Protein AF-A0AB38Y3R4-F1 (afdb_monomer)

pLDDT: mean 93.9, std 4.41, range [77.38, 98.0]

Mean predicted aligned error: 4.46 Å

Organism: Streptococcus dysgalactiae subsp. equisimilis (NCBI:txid119602)

Solvent-accessible surface area (backbone atoms only — not comparable to full-atom values): 7041 Å² total; per-residue (Å²): 112,68,67,62,33,51,54,31,47,75,72,75,38,80,70,80,85,69,38,39,33,40,41,55,61,82,65,50,75,45,80,46,59,56,93,89,67,82,50,81,43,79,44,83,47,53,58,21,63,52,44,14,52,57,32,22,72,46,15,53,38,100,88,43,38,35,33,23,29,34,64,60,42,47,73,74,41,48,69,62,44,35,70,79,39,64,63,47,66,75,56,47,40,86,40,64,47,94,86,73,70,52,72,33,36,25,26,80,88,71,66,61,69,58,58,50,49,42,73,76,76,108

Foldseek 3Di:
DLVVQVVCVVVVHHGDAWAWEFFDDDWDWDFDDDVPPPGGDIDTDDDRVVRRVVRRVCAPPPPFARYWYAPVVCVVCVVVVCVVPVCVVVQWDWDADPPPRDIIIHGDDDDVVVVVVSVVPD

Structure (mmCIF, N/CA/C/O backbone):
data_AF-A0AB38Y3R4-F1
#
_entry.id   AF-A0AB38Y3R4-F1
#
loop_
_atom_site.group_PDB
_atom_site.id
_atom_site.type_symbol
_atom_site.label_atom_id
_atom_site.label_alt_id
_atom_site.label_comp_id
_atom_site.label_asym_id
_atom_site.label_entity_id
_atom_site.label_seq_id
_atom_site.pdbx_PDB_ins_code
_atom_site.Cartn_x
_atom_site.Cartn_y
_atom_site.Cartn_z
_atom_site.occupancy
_atom_site.B_iso_or_equiv
_atom_site.auth_seq_id
_atom_site.auth_comp_id
_atom_site.auth_asym_id
_atom_site.auth_atom_id
_atom_site.pdbx_PDB_model_num
ATOM 1 N N . MET A 1 1 ? 4.336 -5.921 -8.498 1.00 90.19 1 MET A N 1
ATOM 2 C CA . MET A 1 1 ? 3.460 -6.077 -9.691 1.00 90.19 1 MET A CA 1
ATOM 3 C C . MET A 1 1 ? 4.142 -6.622 -10.949 1.00 90.19 1 MET A C 1
ATOM 5 O O . MET A 1 1 ? 3.430 -7.075 -11.839 1.00 90.19 1 MET A O 1
ATOM 9 N N . LYS A 1 2 ? 5.482 -6.630 -11.048 1.00 93.19 2 LYS A N 1
ATOM 10 C CA . LYS A 1 2 ? 6.202 -7.008 -12.280 1.00 93.19 2 LYS A CA 1
ATOM 11 C C . LYS A 1 2 ? 5.849 -8.404 -12.809 1.00 93.19 2 LYS A C 1
ATOM 13 O O . LYS A 1 2 ? 5.512 -8.522 -13.977 1.00 93.19 2 LYS A O 1
ATOM 18 N N . MET A 1 3 ? 5.816 -9.419 -11.942 1.00 94.31 3 MET A N 1
ATOM 19 C CA . MET A 1 3 ? 5.454 -10.793 -12.326 1.00 94.31 3 MET A CA 1
ATOM 20 C C . MET A 1 3 ? 4.049 -10.889 -12.929 1.00 94.31 3 MET A C 1
ATOM 22 O O . MET A 1 3 ? 3.840 -11.512 -13.965 1.00 94.31 3 MET A O 1
ATOM 26 N N . PHE A 1 4 ? 3.060 -10.279 -12.275 1.00 94.62 4 PHE A N 1
ATOM 27 C CA . PHE A 1 4 ? 1.681 -10.372 -12.740 1.00 94.62 4 PHE A CA 1
ATOM 28 C C . PHE A 1 4 ? 1.514 -9.703 -14.108 1.00 94.62 4 PHE A C 1
ATOM 30 O O . PHE A 1 4 ? 0.960 -10.309 -15.019 1.00 94.62 4 PHE A O 1
ATOM 37 N N . ASN A 1 5 ? 2.086 -8.508 -14.282 1.00 95.69 5 ASN A N 1
ATOM 38 C CA . ASN A 1 5 ? 2.066 -7.810 -15.567 1.00 95.69 5 ASN A CA 1
ATOM 39 C C . ASN A 1 5 ? 2.861 -8.550 -16.651 1.00 95.69 5 ASN A C 1
ATOM 41 O O . ASN A 1 5 ? 2.424 -8.572 -17.795 1.00 95.69 5 ASN A O 1
ATOM 45 N N . TYR A 1 6 ? 3.967 -9.217 -16.304 1.00 95.06 6 TYR A N 1
ATOM 46 C CA . TYR A 1 6 ? 4.666 -10.108 -17.233 1.00 95.06 6 TYR A CA 1
ATOM 47 C C . TYR A 1 6 ? 3.726 -11.196 -17.768 1.00 95.06 6 TYR A C 1
ATOM 49 O O . TYR A 1 6 ? 3.615 -11.383 -18.978 1.00 95.06 6 TYR A O 1
ATOM 57 N N . ARG A 1 7 ? 2.982 -11.866 -16.876 1.00 95.19 7 ARG A N 1
ATOM 58 C CA . ARG A 1 7 ? 2.008 -12.884 -17.287 1.00 95.19 7 ARG A CA 1
ATOM 59 C C . ARG A 1 7 ? 0.876 -12.298 -18.126 1.00 95.19 7 ARG A C 1
ATOM 61 O O . ARG A 1 7 ? 0.517 -12.915 -19.117 1.00 95.19 7 ARG A O 1
ATOM 68 N N . LEU A 1 8 ? 0.328 -11.138 -17.763 1.00 96.50 8 LEU A N 1
ATOM 69 C CA . LEU A 1 8 ? -0.714 -10.479 -18.559 1.00 96.50 8 LEU A CA 1
ATOM 70 C C . LEU A 1 8 ? -0.232 -10.200 -19.984 1.00 96.50 8 LEU A C 1
ATOM 72 O O . LEU A 1 8 ? -0.878 -10.628 -20.937 1.00 96.50 8 LEU A O 1
ATOM 76 N N . ASN A 1 9 ? 0.948 -9.594 -20.115 1.00 95.44 9 ASN A N 1
ATOM 77 C CA . ASN A 1 9 ? 1.543 -9.289 -21.412 1.00 95.44 9 ASN A CA 1
ATOM 78 C C . ASN A 1 9 ? 1.815 -10.567 -22.225 1.00 95.44 9 ASN A C 1
ATOM 80 O O . ASN A 1 9 ? 1.601 -10.572 -23.432 1.00 95.44 9 ASN A O 1
ATOM 84 N N . HIS A 1 10 ? 2.222 -11.668 -21.579 1.00 95.06 10 HIS A N 1
ATOM 85 C CA . HIS A 1 10 ? 2.401 -12.968 -22.240 1.00 95.06 10 HIS A CA 1
ATOM 86 C C . HIS A 1 10 ? 1.104 -13.499 -22.879 1.00 95.06 10 HIS A C 1
ATOM 88 O O . HIS A 1 10 ? 1.151 -14.170 -23.906 1.00 95.06 10 HIS A O 1
ATOM 94 N N . TYR A 1 11 ? -0.056 -13.178 -22.302 1.00 96.88 11 TYR A N 1
ATOM 95 C CA . TYR A 1 11 ? -1.372 -13.501 -22.863 1.00 96.88 11 TYR A CA 1
ATOM 96 C C . TYR A 1 11 ? -1.978 -12.353 -23.694 1.00 96.88 11 TYR A C 1
ATOM 98 O O . TYR A 1 11 ? -3.171 -12.385 -23.988 1.00 96.88 11 TYR A O 1
ATOM 106 N N . ASN A 1 12 ? -1.178 -11.356 -24.095 1.00 97.19 12 ASN A N 1
ATOM 107 C CA . ASN A 1 12 ? -1.611 -10.159 -24.830 1.00 97.19 12 ASN A CA 1
ATOM 108 C C . ASN A 1 12 ? -2.690 -9.324 -24.109 1.00 97.19 12 ASN A C 1
ATOM 110 O O . ASN A 1 12 ? -3.522 -8.691 -24.758 1.00 97.19 12 ASN A O 1
ATOM 114 N N . TYR A 1 13 ? -2.681 -9.313 -22.775 1.00 97.94 13 TYR A N 1
ATOM 115 C CA . TYR A 1 13 ? -3.486 -8.394 -21.971 1.00 97.94 13 TYR A CA 1
ATOM 116 C C . TYR A 1 13 ? -2.682 -7.159 -21.571 1.00 97.94 13 TYR A C 1
ATOM 118 O O . TYR A 1 13 ? -1.472 -7.239 -21.356 1.00 97.94 13 TYR A O 1
ATOM 126 N N . ASP A 1 14 ? -3.376 -6.035 -21.399 1.00 97.62 14 ASP A N 1
ATOM 127 C CA . ASP A 1 14 ? -2.769 -4.804 -20.908 1.00 97.62 14 ASP A CA 1
ATOM 128 C C . ASP A 1 14 ? -2.258 -4.957 -19.472 1.00 97.62 14 ASP A C 1
ATOM 130 O O . ASP A 1 14 ? -2.881 -5.582 -18.609 1.00 97.62 14 ASP A O 1
ATOM 134 N N . SER A 1 15 ? -1.119 -4.326 -19.198 1.00 96.06 15 SER A N 1
ATOM 135 C CA . SER A 1 15 ? -0.573 -4.234 -17.847 1.00 96.06 15 SER A CA 1
ATOM 136 C C . SER A 1 15 ? -1.456 -3.366 -16.951 1.00 96.06 15 SER A C 1
ATOM 138 O O . SER A 1 15 ? -1.930 -2.304 -17.354 1.00 96.06 15 SER A O 1
ATOM 140 N N . ILE A 1 16 ? -1.598 -3.771 -15.690 1.00 95.88 16 ILE A N 1
ATOM 141 C CA . ILE A 1 16 ? -2.390 -3.038 -14.700 1.00 95.88 16 ILE A CA 1
ATOM 142 C C . ILE A 1 16 ? -1.507 -2.370 -13.646 1.00 95.88 16 ILE A C 1
ATOM 144 O O . ILE A 1 16 ? -0.364 -2.767 -13.391 1.00 95.88 16 ILE A O 1
ATOM 148 N N . LYS A 1 17 ? -2.072 -1.353 -12.996 1.00 94.81 17 LYS A N 1
ATOM 149 C CA . LYS A 1 17 ? -1.515 -0.722 -11.796 1.00 94.81 17 LYS A CA 1
ATOM 150 C C . LYS A 1 17 ? -2.342 -1.123 -10.581 1.00 94.81 17 LYS A C 1
ATOM 152 O O . LYS A 1 17 ? -3.541 -1.352 -10.699 1.00 94.81 17 LYS A O 1
ATOM 157 N N . VAL A 1 18 ? -1.691 -1.200 -9.426 1.00 95.19 18 VAL A N 1
ATOM 158 C CA . VAL A 1 18 ? -2.325 -1.560 -8.150 1.00 95.19 18 VAL A CA 1
ATOM 159 C C . VAL A 1 18 ? -1.931 -0.536 -7.102 1.00 95.19 18 VAL A C 1
ATOM 161 O O . VAL A 1 18 ? -0.751 -0.200 -6.998 1.00 95.19 18 VAL A O 1
ATOM 164 N N . GLY A 1 19 ? -2.922 -0.053 -6.360 1.00 97.00 19 GLY A N 1
ATOM 165 C CA . GLY A 1 19 ? -2.753 0.796 -5.190 1.00 97.00 19 GLY A CA 1
ATOM 166 C C . GLY A 1 19 ? -3.086 0.018 -3.920 1.00 97.00 19 GLY A C 1
ATOM 167 O O . GLY A 1 19 ? -4.026 -0.776 -3.906 1.00 97.00 19 GLY A O 1
ATOM 168 N N . ILE A 1 20 ? -2.302 0.224 -2.867 1.00 97.94 20 ILE A N 1
ATOM 169 C CA . ILE A 1 20 ? -2.483 -0.397 -1.554 1.00 97.94 20 ILE A CA 1
ATOM 170 C C . ILE A 1 20 ? -2.713 0.721 -0.539 1.00 97.94 20 ILE A C 1
ATOM 172 O O . ILE A 1 20 ? -1.913 1.648 -0.445 1.00 97.94 20 ILE A O 1
ATOM 176 N N . GLY A 1 21 ? -3.808 0.624 0.214 1.00 97.88 21 GLY A N 1
ATOM 177 C CA . GLY A 1 21 ? -4.150 1.554 1.286 1.00 97.88 21 GLY A CA 1
ATOM 178 C C . GLY A 1 21 ? -4.082 0.870 2.644 1.00 97.88 21 GLY A C 1
ATOM 179 O O . GLY A 1 21 ? -4.658 -0.203 2.822 1.00 97.88 21 GLY A O 1
ATOM 180 N N . LEU A 1 22 ? -3.396 1.488 3.604 1.00 98.00 22 LEU A N 1
ATOM 181 C CA . LEU A 1 22 ? -3.284 0.999 4.976 1.00 98.00 22 LEU A CA 1
ATOM 182 C C . LEU A 1 22 ? -3.976 1.974 5.934 1.00 98.00 22 LEU A C 1
ATOM 184 O O . LEU A 1 22 ? -3.586 3.136 6.047 1.00 98.00 22 LEU A O 1
ATOM 188 N N . GLY A 1 23 ? -4.990 1.488 6.645 1.00 96.81 23 GLY A N 1
ATOM 189 C CA . GLY A 1 23 ? -5.720 2.235 7.667 1.00 96.81 23 GLY A CA 1
ATOM 190 C C . GLY A 1 23 ? -5.651 1.530 9.018 1.00 96.81 23 GLY A C 1
ATOM 191 O O . GLY A 1 23 ? -5.658 0.302 9.089 1.00 96.81 23 GLY A O 1
ATOM 192 N N . CYS A 1 24 ? -5.589 2.308 10.096 1.00 96.25 24 CYS A N 1
ATOM 193 C CA . CYS A 1 24 ? -5.618 1.808 11.467 1.00 96.25 24 CYS A CA 1
ATOM 194 C C . CYS A 1 24 ? -6.450 2.756 12.327 1.00 96.25 24 CYS A C 1
ATOM 196 O O . CYS A 1 24 ? -6.317 3.976 12.222 1.00 96.25 24 CYS A O 1
ATOM 198 N N . SER A 1 25 ? -7.332 2.177 13.136 1.00 96.06 25 SER A N 1
ATOM 199 C CA . SER A 1 25 ? -8.195 2.849 14.101 1.00 96.06 25 SER A CA 1
ATOM 200 C C . SER A 1 25 ? -8.795 1.804 15.046 1.00 96.06 25 SER A C 1
ATOM 202 O O . SER A 1 25 ? -8.624 0.601 14.834 1.00 96.06 25 SER A O 1
ATOM 204 N N . GLU A 1 26 ? -9.493 2.261 16.080 1.00 95.31 26 GLU A N 1
ATOM 205 C CA . GLU A 1 26 ? -10.375 1.406 16.870 1.00 95.31 26 GLU A CA 1
ATOM 206 C C . GLU A 1 26 ? -11.644 1.108 16.059 1.00 95.31 26 GLU A C 1
ATOM 208 O O . GLU A 1 26 ? -12.257 2.013 15.493 1.00 95.31 26 GLU A O 1
ATOM 213 N N . GLU A 1 27 ? -12.026 -0.166 15.984 1.00 93.62 27 GLU A N 1
ATOM 214 C CA . GLU A 1 27 ? -13.078 -0.650 15.088 1.00 93.62 27 GLU A CA 1
ATOM 215 C C . GLU A 1 27 ? -14.110 -1.484 15.841 1.00 93.62 27 GLU A C 1
ATOM 217 O O . GLU A 1 27 ? -13.782 -2.249 16.752 1.00 93.62 27 GLU A O 1
ATOM 222 N N . LEU A 1 28 ? -15.360 -1.418 15.386 1.00 95.44 28 LEU A N 1
ATOM 223 C CA . LEU A 1 28 ? -16.401 -2.336 15.815 1.00 95.44 28 LEU A CA 1
ATOM 224 C C . LEU A 1 28 ? -16.362 -3.586 14.932 1.00 95.44 28 LEU A C 1
ATOM 226 O O . LEU A 1 28 ? -16.595 -3.517 13.725 1.00 95.44 28 LEU A O 1
ATOM 230 N N . VAL A 1 29 ? -16.125 -4.745 15.545 1.00 94.38 29 VAL A N 1
ATOM 231 C CA . VAL A 1 29 ? -16.215 -6.038 14.857 1.00 94.38 29 VAL A CA 1
ATOM 232 C C . VAL A 1 29 ? -17.485 -6.750 15.290 1.00 94.38 29 VAL A C 1
ATOM 234 O O . VAL A 1 29 ? -17.634 -7.116 16.456 1.00 94.38 29 VAL A O 1
ATOM 237 N N . VAL A 1 30 ? -18.396 -6.974 14.346 1.00 93.00 30 VAL A N 1
ATOM 238 C CA . VAL A 1 30 ? -19.641 -7.712 14.586 1.00 93.00 30 VAL A CA 1
ATOM 239 C C . VAL A 1 30 ? -19.654 -9.021 13.824 1.00 93.00 30 VAL A C 1
ATOM 241 O O . VAL A 1 30 ? -19.083 -9.155 12.744 1.00 93.00 30 VAL A O 1
ATOM 244 N N . LYS A 1 31 ? -20.350 -10.002 14.386 1.00 91.19 31 LYS A N 1
ATOM 245 C CA . LYS A 1 31 ? -20.685 -11.231 13.685 1.00 91.19 31 LYS A CA 1
ATOM 246 C C . LYS A 1 31 ? -22.012 -11.032 12.958 1.00 91.19 31 LYS A C 1
ATOM 248 O O . LYS A 1 31 ? -23.037 -10.857 13.613 1.00 91.19 31 LYS A O 1
ATOM 253 N N . ALA A 1 32 ? -22.000 -11.076 11.633 1.00 90.12 32 ALA A N 1
ATOM 254 C CA . ALA A 1 32 ? -23.203 -11.022 10.817 1.00 90.12 32 ALA A CA 1
ATOM 255 C C . ALA A 1 32 ? -23.668 -12.435 10.445 1.00 90.12 32 ALA A C 1
ATOM 257 O O . ALA A 1 32 ? -22.870 -13.304 10.090 1.00 90.12 32 ALA A O 1
ATOM 258 N N . GLY A 1 33 ? -24.978 -12.657 10.532 1.00 87.31 33 GLY A N 1
ATOM 259 C CA . GLY A 1 33 ? -25.606 -13.920 10.157 1.00 87.31 33 GLY A CA 1
ATOM 260 C C . GLY A 1 33 ? -26.867 -14.200 10.963 1.00 87.31 33 GLY A C 1
ATOM 261 O O . GLY A 1 33 ? -26.872 -14.089 12.188 1.00 87.31 33 GLY A O 1
ATOM 262 N N . GLN A 1 34 ? -27.942 -14.572 10.271 1.00 83.69 34 GLN A N 1
ATOM 263 C CA . GLN A 1 34 ? -29.166 -15.052 10.904 1.00 83.69 34 GLN A CA 1
ATOM 264 C C . GLN A 1 34 ? -29.044 -16.558 11.163 1.00 83.69 34 GLN A C 1
ATOM 266 O O . GLN A 1 34 ? -28.505 -17.303 10.344 1.00 83.69 34 GLN A O 1
ATOM 271 N N . VAL A 1 35 ? -29.575 -17.036 12.290 1.00 82.56 35 VAL A N 1
ATOM 272 C CA . VAL A 1 35 ? -29.638 -18.478 12.568 1.00 82.56 35 VAL A CA 1
ATOM 273 C C . VAL A 1 35 ? -30.363 -19.189 11.420 1.00 82.56 35 VAL A C 1
ATOM 275 O O . VAL A 1 35 ? -31.481 -18.824 11.068 1.00 82.56 35 VAL A O 1
ATOM 278 N N . GLY A 1 36 ? -29.706 -20.192 10.832 1.00 84.06 36 GLY A N 1
ATOM 279 C CA . GLY A 1 36 ? -30.227 -20.964 9.700 1.00 84.06 36 GLY A CA 1
ATOM 280 C C . GLY A 1 36 ? -29.837 -20.450 8.309 1.00 84.06 36 GLY A C 1
ATOM 281 O O . GLY A 1 36 ? -30.065 -21.170 7.345 1.00 84.06 36 GLY A O 1
ATOM 282 N N . SER A 1 37 ? -29.203 -19.274 8.173 1.00 86.38 37 SER A N 1
ATOM 283 C CA . SER A 1 37 ? -28.765 -18.769 6.857 1.00 86.38 37 SER A CA 1
ATOM 284 C C . SER A 1 37 ? -27.427 -19.343 6.374 1.00 86.38 37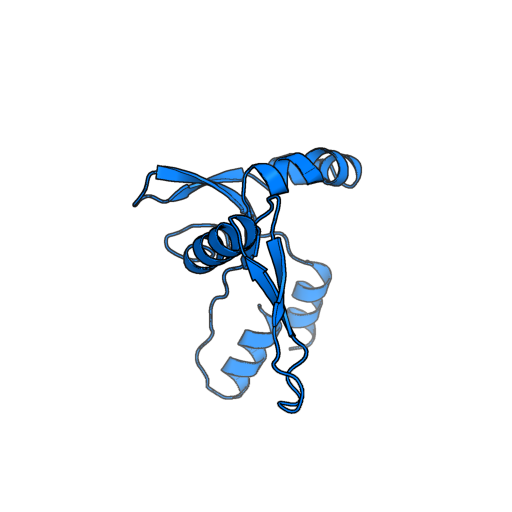 SER A C 1
ATOM 286 O O . SER A 1 37 ? -27.054 -19.135 5.224 1.00 86.38 37 SER A O 1
ATOM 288 N N . GLY A 1 38 ? -26.672 -20.014 7.250 1.00 87.00 38 GLY A N 1
ATOM 289 C CA . GLY A 1 38 ? -25.302 -20.468 6.971 1.00 87.00 38 GLY A CA 1
ATOM 290 C C . GLY A 1 38 ? -24.253 -19.346 6.944 1.00 87.00 38 GLY A C 1
ATOM 291 O O . GLY A 1 38 ? -23.064 -19.637 6.856 1.00 87.00 38 GLY A O 1
ATOM 292 N N . ILE A 1 39 ? -24.671 -18.081 7.068 1.00 83.56 39 ILE A N 1
ATOM 293 C CA . ILE A 1 39 ? -23.781 -16.914 7.083 1.00 83.56 39 ILE A CA 1
ATOM 294 C C . ILE A 1 39 ? -23.161 -16.775 8.479 1.00 83.56 39 ILE A C 1
ATOM 296 O O . ILE A 1 39 ? -23.866 -16.812 9.491 1.00 83.56 39 ILE A O 1
ATOM 300 N N . ASN A 1 40 ? -21.836 -16.638 8.529 1.00 89.31 40 ASN A N 1
ATOM 301 C CA . ASN A 1 40 ? -21.038 -16.628 9.756 1.00 89.31 40 ASN A CA 1
ATOM 302 C C . ASN A 1 40 ? -19.858 -15.646 9.630 1.00 89.31 40 ASN A C 1
ATOM 304 O O . ASN A 1 40 ? -18.719 -15.981 9.961 1.00 89.31 40 ASN A O 1
ATOM 308 N N . ASP A 1 41 ? -20.135 -14.447 9.124 1.00 91.81 41 ASP A N 1
ATOM 309 C CA . ASP A 1 41 ? -19.099 -13.503 8.710 1.00 91.81 41 ASP A CA 1
ATOM 310 C C . ASP A 1 41 ? -18.741 -12.531 9.832 1.00 91.81 41 ASP A C 1
ATOM 312 O O . ASP A 1 41 ? -19.596 -12.080 10.596 1.00 91.81 41 ASP A O 1
ATOM 316 N N . LYS A 1 42 ? -17.456 -12.189 9.929 1.00 92.50 42 LYS A N 1
ATOM 317 C CA . LYS A 1 42 ? -16.995 -11.066 10.749 1.00 92.50 42 LYS A CA 1
ATOM 318 C C . LYS A 1 42 ? -17.014 -9.822 9.876 1.00 92.50 42 LYS A C 1
ATOM 320 O O . LYS A 1 42 ? -16.449 -9.833 8.788 1.00 92.50 42 LYS A O 1
ATOM 325 N N . ILE A 1 43 ? -17.663 -8.772 10.353 1.00 92.94 43 ILE A N 1
ATOM 326 C CA . ILE A 1 43 ? -17.761 -7.488 9.670 1.00 92.94 43 ILE A CA 1
ATOM 327 C C . ILE A 1 43 ? -17.036 -6.456 10.521 1.00 92.94 43 ILE A C 1
ATOM 329 O O . ILE A 1 43 ? -17.308 -6.341 11.716 1.00 92.94 43 ILE A O 1
ATOM 333 N N . TRP A 1 44 ? -16.124 -5.721 9.893 1.00 94.38 44 TRP A N 1
ATOM 334 C CA . TRP A 1 44 ? -15.395 -4.608 10.492 1.00 94.38 44 TRP A CA 1
ATOM 335 C C . TRP A 1 44 ? -16.065 -3.301 10.085 1.00 94.38 44 TRP A C 1
ATOM 337 O O . TRP A 1 44 ? -16.320 -3.079 8.900 1.00 94.38 44 TRP A O 1
ATOM 347 N N . ILE A 1 45 ? -16.382 -2.463 11.067 1.00 94.75 45 ILE A N 1
ATOM 348 C CA . ILE A 1 45 ? -17.066 -1.188 10.876 1.00 94.75 45 ILE A CA 1
ATOM 349 C C . ILE A 1 45 ? -16.300 -0.109 11.633 1.00 94.75 45 ILE A C 1
ATOM 351 O O . ILE A 1 45 ? -16.167 -0.182 12.858 1.00 94.75 45 ILE A O 1
ATOM 355 N N . GLY A 1 46 ? -15.892 0.930 10.909 1.00 95.56 46 GLY A N 1
ATOM 356 C CA . GLY A 1 46 ? -15.187 2.059 11.496 1.00 95.56 46 GLY A CA 1
ATOM 357 C C . GLY A 1 46 ? -14.256 2.766 10.518 1.00 95.56 46 GLY A C 1
ATOM 358 O O . GLY A 1 46 ? -14.371 2.654 9.294 1.00 95.56 46 GLY A O 1
ATOM 359 N N . LYS A 1 47 ? -13.377 3.590 11.079 1.00 96.25 47 LYS A N 1
ATOM 360 C CA . LYS A 1 47 ? -12.531 4.520 10.336 1.00 96.25 47 LYS A CA 1
ATOM 361 C C . LYS A 1 47 ? -11.375 3.825 9.615 1.00 96.25 47 LYS A C 1
ATOM 363 O O . LYS A 1 47 ? -11.029 4.245 8.520 1.00 96.25 47 LYS A O 1
ATOM 368 N N . ALA A 1 48 ? -10.798 2.765 10.171 1.00 95.88 48 ALA A N 1
ATOM 369 C CA . ALA A 1 48 ? -9.695 2.020 9.575 1.00 95.88 48 ALA A CA 1
ATOM 370 C C . ALA A 1 48 ? -10.066 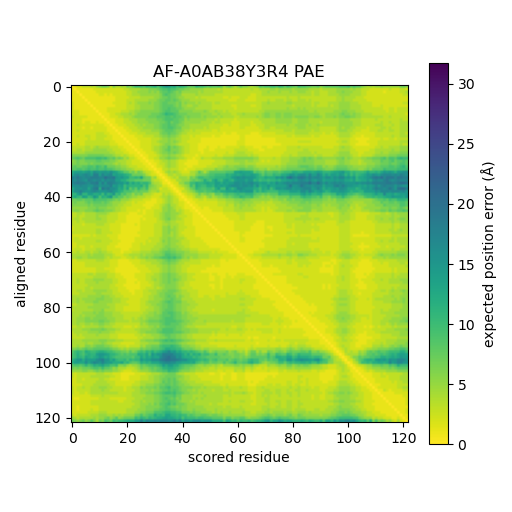1.458 8.198 1.00 95.88 48 ALA A C 1
ATOM 372 O O . ALA A 1 48 ? -9.282 1.592 7.260 1.00 95.88 48 ALA A O 1
ATOM 373 N N . VAL A 1 49 ? -11.267 0.878 8.058 1.00 95.94 49 VAL A N 1
ATOM 374 C CA . VAL A 1 49 ? -11.741 0.343 6.769 1.00 95.94 49 VAL A CA 1
ATOM 375 C C . VAL A 1 49 ? -12.031 1.454 5.758 1.00 95.94 49 VAL A C 1
ATOM 377 O O . VAL A 1 49 ? -11.712 1.304 4.579 1.00 95.94 49 VAL A O 1
ATOM 380 N N . VAL A 1 50 ? -12.567 2.590 6.217 1.00 95.50 50 VAL A N 1
ATOM 381 C CA . VAL A 1 50 ? -12.812 3.768 5.369 1.00 95.50 50 VAL A CA 1
ATOM 382 C C . VAL A 1 50 ? -11.494 4.369 4.883 1.00 95.50 50 VAL A C 1
ATOM 384 O O . VAL A 1 50 ? -11.328 4.572 3.682 1.00 95.50 50 VAL A O 1
ATOM 387 N N . ASP A 1 51 ? -10.542 4.597 5.787 1.00 95.69 51 ASP A N 1
ATOM 388 C CA . ASP A 1 51 ? -9.231 5.163 5.470 1.00 95.69 51 ASP A CA 1
ATOM 389 C C . ASP A 1 51 ? -8.454 4.231 4.530 1.00 95.69 51 ASP A C 1
ATOM 391 O O . ASP A 1 51 ? -7.946 4.682 3.506 1.00 95.69 51 ASP A O 1
ATOM 395 N N . ALA A 1 52 ? -8.415 2.922 4.809 1.00 97.19 52 ALA A N 1
ATOM 396 C CA . ALA A 1 52 ? -7.759 1.947 3.937 1.00 97.19 52 ALA A CA 1
ATOM 397 C C . ALA A 1 52 ? -8.367 1.949 2.524 1.00 97.19 52 ALA A C 1
ATOM 399 O O . ALA A 1 52 ? -7.633 1.991 1.536 1.00 97.19 52 ALA A O 1
ATOM 400 N N . SER A 1 53 ? -9.701 1.969 2.420 1.00 96.94 53 SER A N 1
ATOM 401 C CA . SER A 1 53 ? -10.394 2.039 1.131 1.00 96.94 53 SER A CA 1
ATOM 402 C C . SER A 1 53 ? -10.059 3.331 0.386 1.00 96.94 53 SER A C 1
ATOM 404 O O . SER A 1 53 ? -9.689 3.281 -0.787 1.00 96.94 53 SER A O 1
ATOM 406 N N . HIS A 1 54 ? -10.147 4.481 1.056 1.00 95.19 54 HIS A N 1
ATOM 407 C CA . HIS A 1 54 ? -9.899 5.784 0.443 1.00 95.19 54 HIS A CA 1
ATOM 408 C C . HIS A 1 54 ? -8.445 5.929 -0.029 1.00 95.19 54 HIS A C 1
ATOM 410 O O . HIS A 1 54 ? -8.193 6.363 -1.152 1.00 95.19 54 HIS A O 1
ATOM 416 N N . LEU A 1 55 ? -7.484 5.496 0.790 1.00 96.88 55 LEU A N 1
ATOM 417 C CA . LEU A 1 55 ? -6.067 5.500 0.435 1.00 96.88 55 LEU A CA 1
ATOM 418 C C . LEU A 1 55 ? -5.771 4.541 -0.724 1.00 96.88 55 LEU A C 1
ATOM 420 O O . LEU A 1 55 ? -5.013 4.898 -1.622 1.00 96.88 55 LEU A O 1
ATOM 424 N N . SER A 1 56 ? -6.400 3.361 -0.761 1.00 96.94 56 SER A N 1
ATOM 425 C CA . SER A 1 56 ? -6.201 2.400 -1.856 1.00 96.94 56 SER A CA 1
ATOM 426 C C . SER A 1 56 ? -6.716 2.910 -3.205 1.00 96.94 56 SER A C 1
ATOM 428 O O . SER A 1 56 ? -6.112 2.616 -4.236 1.00 96.94 56 SER A O 1
ATOM 430 N N . ASP A 1 57 ? -7.778 3.724 -3.208 1.00 95.25 57 ASP A N 1
ATOM 431 C CA . ASP A 1 57 ? -8.290 4.350 -4.431 1.00 95.25 57 ASP A CA 1
ATOM 432 C C . ASP A 1 57 ? -7.343 5.438 -4.965 1.00 95.25 57 ASP A C 1
ATOM 434 O O . ASP A 1 57 ? -7.222 5.629 -6.177 1.00 95.25 57 ASP A O 1
ATOM 438 N N . LYS A 1 58 ? -6.621 6.121 -4.070 1.00 95.19 58 LYS A N 1
ATOM 439 C CA . LYS A 1 58 ? -5.638 7.158 -4.419 1.00 95.19 58 LYS A CA 1
ATOM 440 C C . LYS A 1 58 ? -4.278 6.594 -4.820 1.00 95.19 58 LYS A C 1
ATOM 442 O O . LYS A 1 58 ? -3.609 7.161 -5.685 1.00 95.19 58 LYS A O 1
ATOM 447 N N . ALA A 1 59 ? -3.859 5.511 -4.179 1.00 96.56 59 ALA A N 1
ATOM 448 C CA . ALA A 1 59 ? -2.535 4.934 -4.336 1.00 96.56 59 ALA A CA 1
ATOM 449 C C . ALA A 1 59 ? -2.236 4.554 -5.798 1.00 96.56 59 ALA A C 1
ATOM 451 O O . ALA A 1 59 ? -3.101 4.077 -6.535 1.00 96.56 59 ALA A O 1
ATOM 452 N N . ASN A 1 60 ? -0.987 4.760 -6.225 1.00 95.88 60 ASN A N 1
ATOM 453 C CA . ASN A 1 60 ? -0.513 4.515 -7.596 1.00 95.88 60 ASN A CA 1
ATOM 454 C C . ASN A 1 60 ? -1.231 5.345 -8.689 1.00 95.88 60 ASN A C 1
ATOM 456 O O . ASN A 1 60 ? -1.208 4.993 -9.877 1.00 95.88 60 ASN A O 1
ATOM 460 N N . ARG A 1 61 ? -1.890 6.450 -8.312 1.00 93.38 61 ARG A N 1
ATOM 461 C CA . ARG A 1 61 ? -2.546 7.396 -9.229 1.00 93.38 61 ARG A CA 1
ATOM 462 C C . ARG A 1 61 ? -2.009 8.805 -9.019 1.00 93.38 61 ARG A C 1
ATOM 464 O O . ARG A 1 61 ? -1.535 9.153 -7.948 1.00 93.38 61 ARG A O 1
ATOM 471 N N . ASN A 1 62 ? -2.090 9.639 -10.054 1.00 91.56 62 ASN A N 1
ATOM 472 C CA . ASN A 1 62 ? -1.781 11.076 -9.981 1.00 91.56 62 ASN A CA 1
ATOM 473 C C . ASN A 1 62 ? -0.384 11.435 -9.422 1.00 91.56 62 ASN A C 1
ATOM 475 O O . ASN A 1 62 ? -0.181 12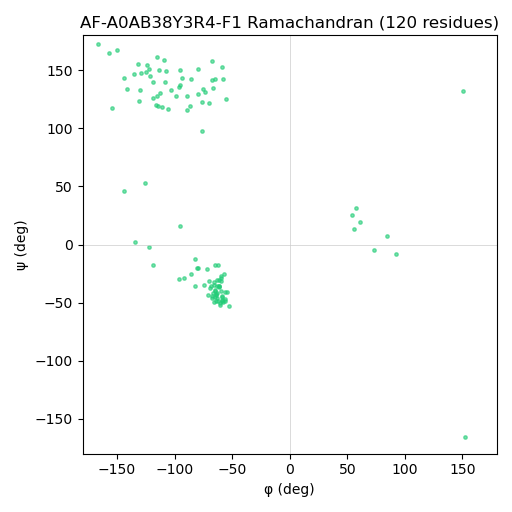.547 -8.936 1.00 91.56 62 ASN A O 1
ATOM 479 N N . GLY A 1 63 ? 0.579 10.515 -9.539 1.00 91.44 63 GLY A N 1
ATOM 480 C CA . GLY A 1 63 ? 1.944 10.678 -9.028 1.00 91.44 63 GLY A CA 1
ATOM 481 C C . GLY A 1 63 ? 2.125 10.310 -7.554 1.00 91.44 63 GLY A C 1
ATOM 482 O O . GLY A 1 63 ? 3.201 10.561 -7.028 1.00 91.44 63 GLY A O 1
ATOM 483 N N . LEU A 1 64 ? 1.104 9.738 -6.911 1.00 95.31 64 LEU A N 1
ATOM 484 C CA . LEU A 1 64 ? 1.192 9.204 -5.555 1.00 95.31 64 LEU A CA 1
ATOM 485 C C . LEU A 1 64 ? 1.846 7.824 -5.544 1.00 95.31 64 LEU A C 1
ATOM 487 O O . LEU A 1 64 ? 1.706 7.048 -6.501 1.00 95.31 64 LEU A O 1
ATOM 491 N N . SER A 1 65 ? 2.500 7.511 -4.431 1.00 97.00 65 SER A N 1
ATOM 492 C CA . SER A 1 65 ? 3.115 6.207 -4.208 1.00 97.00 65 SER A CA 1
ATOM 493 C C . SER A 1 65 ? 2.107 5.049 -4.285 1.00 97.00 65 SER A C 1
ATOM 495 O O . SER A 1 65 ? 0.906 5.224 -4.043 1.00 97.00 65 SER A O 1
ATOM 497 N N . PRO A 1 66 ? 2.564 3.835 -4.645 1.00 97.06 66 PRO A N 1
ATOM 498 C CA . PRO A 1 66 ? 1.704 2.662 -4.766 1.00 97.06 66 PRO A CA 1
ATOM 499 C C . PRO A 1 66 ? 1.223 2.102 -3.428 1.00 97.06 66 PRO A C 1
ATOM 501 O O . PRO A 1 66 ? 0.211 1.403 -3.412 1.00 97.06 66 PRO A O 1
ATOM 504 N N . ILE A 1 67 ? 1.907 2.405 -2.326 1.00 97.94 67 ILE A N 1
ATOM 505 C CA . ILE A 1 67 ? 1.461 2.095 -0.970 1.00 97.94 67 ILE A CA 1
ATOM 506 C C . ILE A 1 67 ? 1.249 3.420 -0.251 1.00 97.94 67 ILE A C 1
ATOM 508 O O . ILE A 1 67 ? 2.193 4.194 -0.116 1.00 97.94 67 ILE A O 1
ATOM 512 N N . LEU A 1 68 ? 0.025 3.668 0.210 1.00 97.88 68 LEU A N 1
ATOM 513 C CA . LEU A 1 68 ? -0.327 4.821 1.032 1.00 97.88 68 LEU A CA 1
ATOM 514 C C . LEU A 1 68 ? -0.849 4.348 2.389 1.00 97.88 68 LEU A C 1
ATOM 516 O O . LEU A 1 68 ? -1.615 3.388 2.469 1.00 97.88 68 LEU A O 1
ATOM 520 N N . MET A 1 69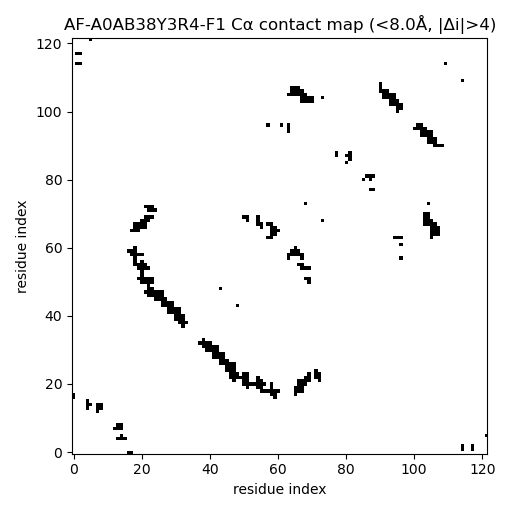 ? -0.465 5.030 3.461 1.00 97.62 69 MET A N 1
ATOM 521 C CA . MET A 1 69 ? -0.844 4.673 4.823 1.00 97.62 69 MET A CA 1
ATOM 522 C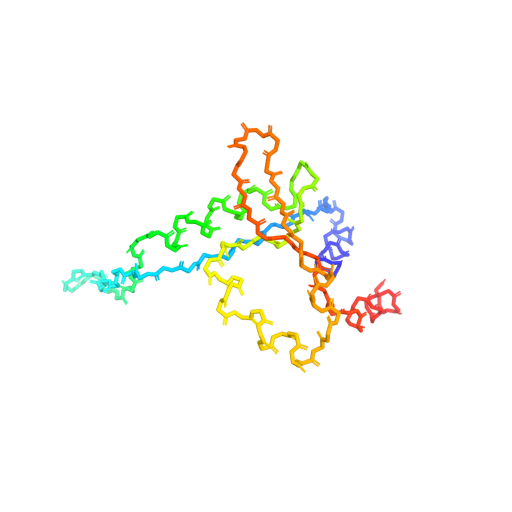 C . MET A 1 69 ? -1.276 5.882 5.646 1.00 97.62 69 MET A C 1
ATOM 524 O O . MET A 1 69 ? -0.774 6.997 5.471 1.00 97.62 69 MET A O 1
ATOM 528 N N . SER A 1 70 ? -2.223 5.654 6.556 1.00 96.56 70 SER A N 1
ATOM 529 C CA . SER A 1 70 ? -2.669 6.681 7.491 1.00 96.56 70 SER A CA 1
ATOM 530 C C . SER A 1 70 ? -1.559 7.044 8.482 1.00 96.56 70 SER A C 1
ATOM 532 O O . SER A 1 70 ? -0.656 6.251 8.756 1.00 96.56 70 SER A O 1
ATOM 534 N N . ASN A 1 71 ? -1.652 8.241 9.067 1.00 95.38 71 ASN A N 1
ATOM 535 C CA . ASN A 1 71 ? -0.692 8.711 10.068 1.00 95.38 71 ASN A CA 1
ATOM 536 C C . ASN A 1 71 ? -0.542 7.730 11.246 1.00 95.38 71 ASN A C 1
ATOM 538 O O . ASN A 1 71 ? 0.570 7.464 11.683 1.00 95.38 71 ASN A O 1
ATOM 542 N N . LEU A 1 72 ? -1.655 7.148 11.716 1.00 96.12 72 LEU A N 1
ATOM 543 C CA . LEU A 1 72 ? -1.631 6.207 12.838 1.00 96.12 72 LEU A CA 1
ATOM 544 C C . LEU A 1 72 ? -0.937 4.886 12.479 1.00 96.12 72 LEU A C 1
ATOM 546 O O . LEU A 1 72 ? -0.261 4.308 13.323 1.00 96.12 72 LEU A O 1
ATOM 550 N N . VAL A 1 73 ? -1.084 4.401 11.238 1.00 97.19 73 VAL A N 1
ATOM 551 C CA . VAL A 1 73 ? -0.327 3.223 10.785 1.00 97.19 73 VAL A CA 1
ATOM 552 C C . VAL A 1 73 ? 1.163 3.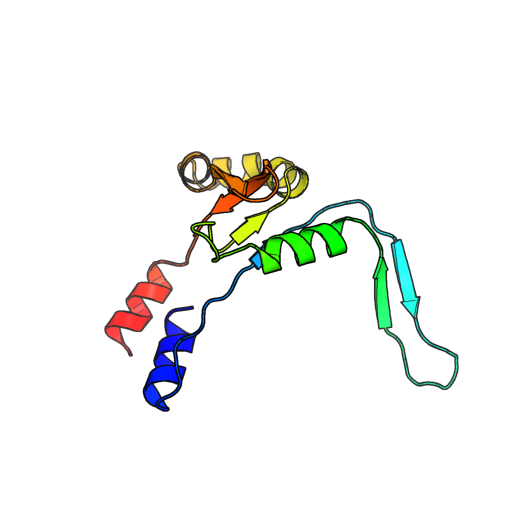516 10.868 1.00 97.19 73 VAL A C 1
ATOM 554 O O . VAL A 1 73 ? 1.887 2.752 11.498 1.00 97.19 73 VAL A O 1
ATOM 557 N N . PHE A 1 74 ? 1.602 4.627 10.271 1.00 96.62 74 PHE A N 1
ATOM 558 C CA . PHE A 1 74 ? 3.013 4.991 10.229 1.00 96.62 74 PHE A CA 1
ATOM 559 C C . PHE A 1 74 ? 3.596 5.178 11.635 1.00 96.62 74 PHE A C 1
ATOM 561 O O . PHE A 1 74 ? 4.572 4.514 11.971 1.00 96.62 74 PHE A O 1
ATOM 568 N N . SER A 1 75 ? 2.943 5.965 12.498 1.00 95.88 75 SER A N 1
ATOM 569 C CA . SER A 1 75 ? 3.424 6.210 13.865 1.00 95.88 75 SER A CA 1
ATOM 570 C C . SER A 1 75 ? 3.545 4.938 14.709 1.00 95.88 75 SER A C 1
ATOM 572 O O . SER A 1 75 ? 4.342 4.891 15.638 1.00 95.88 75 SER A O 1
ATOM 574 N N . ASN A 1 76 ? 2.751 3.905 14.408 1.00 96.69 76 ASN A N 1
ATOM 575 C CA . ASN A 1 76 ? 2.795 2.634 15.131 1.00 96.69 76 ASN A CA 1
ATOM 576 C C . ASN A 1 76 ? 3.935 1.711 14.673 1.00 96.69 76 ASN A C 1
ATOM 578 O O . ASN A 1 76 ? 4.276 0.782 15.405 1.00 96.69 76 ASN A O 1
ATOM 582 N N . ILE A 1 77 ? 4.488 1.912 13.471 1.00 96.44 77 ILE A N 1
ATOM 583 C CA . ILE A 1 77 ? 5.489 1.009 12.877 1.00 96.44 77 ILE A CA 1
ATOM 584 C C . ILE A 1 77 ? 6.843 1.676 12.612 1.00 96.44 77 ILE A C 1
ATOM 586 O O . ILE A 1 77 ? 7.824 0.960 12.440 1.00 96.44 77 ILE A O 1
ATOM 590 N N . GLU A 1 78 ? 6.914 3.010 12.586 1.00 95.75 78 GLU A N 1
ATOM 591 C CA . GLU A 1 78 ? 8.108 3.781 12.213 1.00 95.75 78 GLU A CA 1
ATOM 592 C C . GLU A 1 78 ? 9.349 3.357 13.009 1.00 95.75 78 GLU A C 1
ATOM 594 O O . GLU A 1 78 ? 10.353 2.970 12.411 1.00 95.75 78 GLU A O 1
ATOM 599 N N . ASP A 1 79 ? 9.263 3.337 14.341 1.00 96.50 79 ASP A N 1
ATOM 600 C CA . ASP A 1 79 ? 10.394 2.975 15.203 1.00 96.50 79 ASP A CA 1
ATOM 601 C C . ASP A 1 79 ? 10.909 1.557 14.926 1.00 96.50 79 ASP A C 1
ATOM 603 O O . ASP A 1 79 ? 12.119 1.326 14.892 1.00 96.50 79 ASP A O 1
ATOM 607 N N .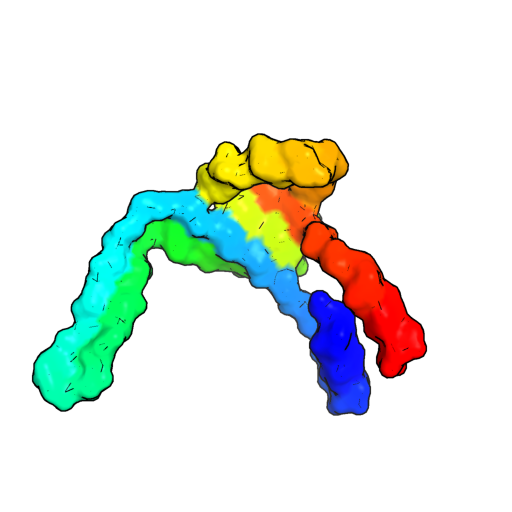 LEU A 1 80 ? 9.998 0.605 14.697 1.00 97.25 80 LEU A N 1
ATOM 608 C CA . LEU A 1 80 ? 10.347 -0.787 14.407 1.00 97.25 80 LEU A CA 1
ATOM 609 C C . LEU A 1 80 ? 11.048 -0.906 13.052 1.00 97.25 80 LEU A C 1
ATOM 611 O O . LEU A 1 80 ? 12.072 -1.581 12.944 1.00 97.25 80 LEU A O 1
ATOM 615 N N . LEU A 1 81 ? 10.529 -0.213 12.036 1.00 95.81 81 LEU A N 1
ATOM 616 C CA . LEU A 1 81 ? 11.122 -0.194 10.703 1.00 95.81 81 LEU A CA 1
ATOM 617 C C . LEU A 1 81 ? 12.514 0.444 10.734 1.00 95.81 81 LEU A C 1
ATOM 619 O O . LEU A 1 81 ? 13.472 -0.148 10.247 1.00 95.81 81 LEU A O 1
ATOM 623 N N . ILE A 1 82 ? 12.667 1.614 11.358 1.00 96.00 82 ILE A N 1
ATOM 624 C CA . ILE A 1 82 ? 13.956 2.319 11.432 1.00 96.00 82 ILE A CA 1
ATOM 625 C C . ILE A 1 82 ? 15.006 1.501 12.202 1.00 96.00 82 ILE A C 1
ATOM 627 O O . ILE A 1 82 ? 16.186 1.524 11.838 1.00 96.00 82 ILE A O 1
ATOM 631 N N . GLN A 1 83 ? 14.601 0.763 13.243 1.00 97.50 83 GLN A N 1
ATOM 632 C CA . GLN A 1 83 ? 15.487 -0.156 13.964 1.00 97.50 83 GLN A CA 1
ATOM 633 C C . GLN A 1 83 ? 15.963 -1.320 13.090 1.00 97.50 83 GLN A C 1
ATOM 635 O O . GLN A 1 83 ? 17.133 -1.696 13.170 1.00 97.50 83 GLN A O 1
ATOM 640 N N . GLU A 1 84 ? 15.083 -1.877 12.256 1.00 96.00 84 GLU A N 1
ATOM 641 C CA . GLU A 1 84 ? 15.430 -2.937 11.307 1.00 96.00 84 GLU A CA 1
ATOM 642 C C . GLU A 1 84 ? 16.366 -2.417 10.208 1.00 96.00 84 GLU A C 1
ATOM 644 O O . GLU A 1 84 ? 17.382 -3.039 9.890 1.00 96.00 84 GLU A O 1
ATOM 649 N N . ASN A 1 85 ? 16.043 -1.256 9.637 1.00 95.31 85 ASN A N 1
ATOM 650 C CA . ASN A 1 85 ? 16.847 -0.599 8.621 1.00 95.31 85 ASN A CA 1
ATOM 651 C C . ASN A 1 85 ? 16.608 0.9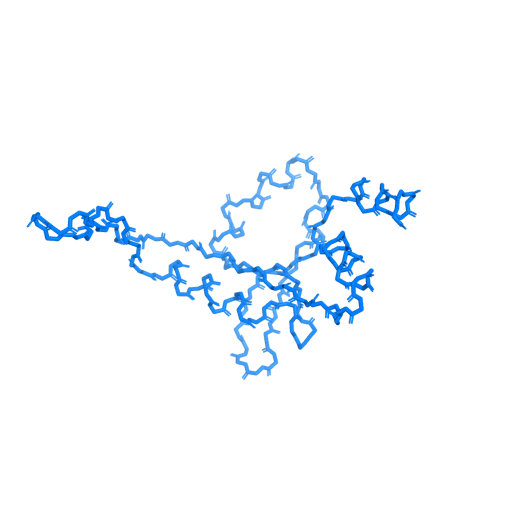18 8.621 1.00 95.31 85 ASN A C 1
ATOM 653 O O . ASN A 1 85 ? 15.539 1.409 8.266 1.00 95.31 85 ASN A O 1
ATOM 657 N N . LYS A 1 86 ? 17.656 1.691 8.913 1.00 96.00 86 LYS A N 1
ATOM 658 C CA . LYS A 1 86 ? 17.574 3.159 8.970 1.00 96.00 86 LYS A CA 1
ATOM 659 C C . LYS A 1 86 ? 17.073 3.804 7.675 1.00 96.00 86 LYS A C 1
ATOM 661 O O . LYS A 1 86 ? 16.500 4.885 7.737 1.00 96.00 86 LYS A O 1
ATOM 666 N N . SER A 1 87 ? 17.248 3.151 6.524 1.00 95.88 87 SER A N 1
ATOM 667 C CA . SER A 1 87 ? 16.771 3.662 5.236 1.00 95.88 87 SER A CA 1
ATOM 668 C C . SER A 1 87 ? 15.247 3.770 5.133 1.00 95.88 87 SER A C 1
ATOM 670 O O . SER A 1 87 ? 14.769 4.516 4.284 1.00 95.88 87 SER A O 1
ATOM 672 N N . TYR A 1 88 ? 14.467 3.101 5.995 1.00 95.31 88 TYR A N 1
ATOM 673 C CA . TYR A 1 88 ? 13.009 3.270 6.008 1.00 95.31 88 TYR A CA 1
ATOM 674 C C . TYR A 1 88 ? 12.575 4.716 6.293 1.00 95.31 88 TYR A C 1
ATOM 676 O O . TYR A 1 88 ? 11.542 5.133 5.774 1.00 95.31 88 TYR A O 1
ATOM 684 N N . ALA A 1 89 ? 13.378 5.489 7.035 1.00 93.62 89 ALA A N 1
ATOM 685 C CA . ALA A 1 89 ? 13.122 6.912 7.273 1.00 93.62 89 ALA A CA 1
ATOM 686 C C . ALA A 1 89 ? 13.157 7.746 5.978 1.00 93.62 89 ALA A C 1
ATOM 688 O O . ALA A 1 89 ? 12.446 8.739 5.867 1.00 93.62 89 ALA A O 1
ATOM 689 N N . ASP A 1 90 ? 13.961 7.328 4.995 1.00 94.44 90 ASP A N 1
ATOM 690 C CA . ASP A 1 90 ? 14.075 8.004 3.699 1.00 94.44 90 ASP A CA 1
ATOM 691 C C . ASP A 1 90 ? 13.095 7.434 2.661 1.00 94.44 90 ASP A C 1
ATOM 693 O O . ASP A 1 90 ? 12.684 8.126 1.731 1.00 94.44 90 ASP A O 1
ATOM 697 N N . TRP A 1 91 ? 12.739 6.151 2.781 1.00 95.94 91 TRP A N 1
ATOM 698 C CA . TRP A 1 91 ? 11.870 5.456 1.823 1.00 95.94 91 TRP A CA 1
ATOM 699 C C . TRP A 1 91 ? 10.383 5.737 2.015 1.00 95.94 91 TRP A C 1
ATOM 701 O O . TRP A 1 91 ? 9.600 5.488 1.097 1.00 95.94 91 TRP A O 1
ATOM 711 N N . ILE A 1 92 ? 9.990 6.206 3.198 1.00 96.81 92 ILE A N 1
ATOM 712 C CA . ILE A 1 92 ? 8.608 6.546 3.519 1.00 96.81 92 ILE A CA 1
ATOM 713 C C . ILE A 1 92 ? 8.521 8.059 3.666 1.00 96.81 92 ILE A C 1
ATOM 715 O O . ILE A 1 92 ? 9.162 8.647 4.532 1.00 96.81 92 ILE A O 1
ATOM 719 N N . ALA A 1 93 ? 7.717 8.696 2.820 1.00 95.56 93 ALA A N 1
ATOM 720 C CA . ALA A 1 93 ? 7.617 10.146 2.768 1.00 95.56 93 ALA A CA 1
ATOM 721 C C . ALA A 1 93 ? 6.186 10.616 3.012 1.00 95.56 93 ALA A C 1
ATOM 723 O O . ALA A 1 93 ? 5.215 9.940 2.675 1.00 95.56 93 ALA A O 1
ATOM 724 N N . LEU A 1 94 ? 6.059 11.817 3.573 1.00 95.69 94 LEU A N 1
ATOM 725 C CA . LEU A 1 94 ? 4.774 12.492 3.650 1.00 95.69 94 LEU A CA 1
ATOM 726 C C . LEU A 1 94 ? 4.352 12.937 2.246 1.00 95.69 94 LEU A C 1
ATOM 728 O O . LEU A 1 94 ? 5.034 13.727 1.594 1.00 95.69 94 LEU A O 1
ATOM 732 N N . GLU A 1 95 ? 3.196 12.465 1.811 1.00 94.69 95 GLU A N 1
ATOM 733 C CA . GLU A 1 95 ? 2.572 12.799 0.542 1.00 94.69 95 GLU A CA 1
ATOM 734 C C . GLU A 1 95 ? 1.261 13.548 0.763 1.00 94.69 95 GLU A C 1
ATOM 736 O O . GLU A 1 95 ? 0.662 13.538 1.842 1.00 94.69 95 GLU A O 1
ATOM 741 N N . SER A 1 96 ? 0.818 14.235 -0.286 1.00 91.94 96 SER A N 1
ATOM 742 C CA . SER A 1 96 ? -0.503 14.843 -0.301 1.00 91.94 96 SER A CA 1
ATOM 743 C C . SER A 1 96 ? -1.115 14.772 -1.684 1.00 91.94 96 SER A C 1
ATOM 745 O O . SER A 1 96 ? -0.434 14.915 -2.704 1.00 91.94 96 SER A O 1
ATOM 747 N N . SER A 1 97 ? -2.423 14.553 -1.718 1.00 83.75 97 SER A N 1
ATOM 748 C CA . SER A 1 97 ? -3.172 14.589 -2.964 1.00 83.75 97 SER A CA 1
ATOM 749 C C . SER A 1 97 ? -3.369 16.038 -3.405 1.00 83.75 97 SER A C 1
ATOM 751 O O . SER A 1 97 ? -3.770 16.911 -2.632 1.00 83.75 97 SER A O 1
ATOM 753 N N . LYS A 1 98 ? -3.123 16.291 -4.695 1.00 77.38 98 LYS A N 1
ATOM 754 C CA . LYS A 1 98 ? -3.308 17.613 -5.316 1.00 77.38 98 LYS A CA 1
ATOM 755 C C . LYS A 1 98 ? -4.763 18.094 -5.283 1.00 77.38 98 LYS A C 1
ATOM 757 O O . LYS A 1 98 ? -5.002 19.275 -5.509 1.00 77.38 98 LYS A O 1
ATOM 762 N N . PHE A 1 99 ? -5.715 17.188 -5.056 1.00 77.88 99 PHE A N 1
ATOM 763 C CA . PHE A 1 99 ? -7.146 17.458 -5.189 1.00 77.88 99 PHE A CA 1
ATOM 764 C C . PHE A 1 99 ? -7.831 17.808 -3.867 1.00 77.88 99 PHE A C 1
ATOM 766 O O . PHE A 1 99 ? -8.802 18.556 -3.881 1.00 77.88 99 PHE A O 1
ATOM 773 N N . ASP A 1 100 ? -7.342 17.294 -2.738 1.00 79.88 100 ASP A N 1
ATOM 774 C CA . ASP A 1 100 ? -8.021 17.418 -1.440 1.00 79.88 100 ASP A CA 1
ATOM 775 C C . ASP A 1 100 ? -7.098 17.810 -0.279 1.00 79.88 100 ASP A C 1
ATOM 777 O O . ASP A 1 100 ? -7.577 17.954 0.844 1.00 79.88 100 ASP A O 1
ATOM 781 N N . LEU A 1 101 ? -5.801 18.039 -0.536 1.00 78.88 101 LEU A N 1
ATOM 782 C CA . LEU A 1 101 ? -4.802 18.449 0.464 1.00 78.88 101 LEU A CA 1
ATOM 783 C C . LEU A 1 101 ? -4.687 17.490 1.665 1.00 78.88 101 LEU A C 1
ATOM 785 O O . LEU A 1 101 ? -4.056 17.832 2.669 1.00 78.88 101 LEU A O 1
ATOM 789 N N . GLU A 1 102 ? -5.267 16.289 1.570 1.00 84.88 102 GLU A N 1
ATOM 790 C CA . GLU A 1 102 ? -5.140 15.260 2.592 1.00 84.88 102 GLU A CA 1
ATOM 791 C C . GLU A 1 102 ? -3.685 14.796 2.644 1.00 84.88 102 GLU A C 1
ATOM 793 O O . GLU A 1 102 ? -3.065 14.570 1.601 1.00 84.88 102 GLU A O 1
ATOM 798 N N . LYS A 1 103 ? -3.142 14.675 3.859 1.00 90.62 103 LYS A N 1
ATOM 799 C CA . LYS A 1 103 ? -1.768 14.233 4.099 1.00 90.62 103 LYS A CA 1
ATOM 800 C C . LYS A 1 103 ? -1.753 12.788 4.572 1.00 90.62 103 LYS A C 1
ATOM 802 O O . LYS A 1 103 ? -2.489 12.426 5.488 1.00 90.62 103 LYS A O 1
ATOM 807 N N . PHE A 1 104 ? -0.877 11.995 3.982 1.00 94.44 104 PHE A N 1
ATOM 808 C CA . PHE A 1 104 ? -0.687 10.579 4.286 1.00 94.44 104 PHE A CA 1
ATOM 809 C C . PHE A 1 104 ? 0.767 10.199 4.013 1.00 94.44 104 PHE A C 1
ATOM 811 O O . PHE A 1 104 ? 1.500 10.969 3.399 1.00 94.44 104 PHE A O 1
ATOM 818 N N . TYR A 1 105 ? 1.202 9.031 4.471 1.00 97.56 105 TYR A N 1
ATOM 819 C CA . TYR A 1 105 ? 2.554 8.547 4.196 1.00 97.56 105 TYR A CA 1
ATOM 820 C C . TYR A 1 105 ? 2.536 7.614 2.992 1.00 97.56 105 TYR A C 1
ATOM 822 O O . TYR A 1 105 ? 1.650 6.768 2.885 1.00 97.56 105 TYR A O 1
ATOM 830 N N . GLY A 1 106 ? 3.492 7.780 2.084 1.00 97.69 106 GLY A N 1
ATOM 831 C CA . GLY A 1 106 ? 3.609 7.005 0.857 1.00 97.69 106 GLY A CA 1
ATOM 832 C C . GLY A 1 106 ? 4.970 6.330 0.717 1.00 97.69 106 GLY A C 1
ATOM 833 O O . GLY A 1 106 ? 5.979 6.847 1.201 1.00 97.69 106 GLY A O 1
ATOM 834 N N . CYS A 1 107 ? 4.990 5.160 0.075 1.00 97.31 107 CYS A N 1
ATOM 835 C CA . CYS A 1 107 ? 6.220 4.463 -0.300 1.00 97.31 107 CYS A CA 1
ATOM 836 C C . CYS A 1 107 ? 6.033 3.479 -1.477 1.00 97.31 107 CYS A C 1
ATOM 838 O O . CYS A 1 107 ? 4.920 3.069 -1.817 1.00 97.31 107 CYS A O 1
ATOM 840 N N . ASP A 1 108 ? 7.155 3.060 -2.072 1.00 96.25 108 ASP A N 1
ATOM 841 C CA . ASP A 1 108 ? 7.250 1.980 -3.073 1.00 96.25 108 ASP A CA 1
ATOM 842 C C . ASP A 1 108 ? 8.281 0.929 -2.629 1.00 96.25 108 ASP A C 1
ATOM 844 O O . ASP A 1 108 ? 9.258 0.622 -3.316 1.00 96.25 108 ASP A O 1
ATOM 848 N N . ILE A 1 109 ? 8.118 0.426 -1.402 1.00 94.06 109 ILE A N 1
ATOM 849 C CA . ILE A 1 109 ? 9.026 -0.582 -0.851 1.00 94.06 109 ILE A CA 1
ATOM 850 C C . ILE A 1 109 ? 8.707 -1.934 -1.491 1.00 94.06 109 ILE A C 1
ATOM 852 O O . ILE A 1 109 ? 7.591 -2.447 -1.397 1.00 94.06 109 ILE A O 1
ATOM 856 N N . VAL A 1 110 ? 9.717 -2.528 -2.125 1.00 92.50 110 VAL A N 1
ATOM 857 C CA . VAL A 1 110 ? 9.595 -3.783 -2.873 1.00 92.50 110 VAL A CA 1
ATOM 858 C C . VAL A 1 110 ? 10.694 -4.771 -2.504 1.00 92.50 110 VAL A C 1
ATOM 860 O O . VAL A 1 110 ? 11.800 -4.401 -2.111 1.00 92.50 110 VAL A O 1
ATOM 863 N N . ASN A 1 111 ? 10.416 -6.060 -2.700 1.00 92.88 111 ASN A N 1
ATOM 864 C CA . ASN A 1 111 ? 11.446 -7.089 -2.641 1.00 92.88 111 ASN A CA 1
ATOM 865 C C . ASN A 1 111 ? 12.284 -7.059 -3.931 1.00 92.88 111 ASN A C 1
ATOM 867 O O . ASN A 1 111 ? 11.908 -7.635 -4.954 1.00 92.88 111 ASN A O 1
ATOM 871 N N . ILE A 1 112 ? 13.437 -6.393 -3.863 1.00 93.69 112 ILE A N 1
ATOM 872 C CA . ILE A 1 112 ? 14.356 -6.228 -4.999 1.00 93.69 112 ILE A CA 1
ATOM 873 C C . ILE A 1 112 ? 14.876 -7.581 -5.508 1.00 93.69 112 ILE A C 1
ATOM 875 O O . ILE A 1 112 ? 15.032 -7.757 -6.715 1.00 93.69 112 ILE A O 1
ATOM 879 N N . ALA A 1 113 ? 15.114 -8.551 -4.619 1.00 95.50 113 ALA A N 1
ATOM 880 C CA . ALA A 1 113 ? 15.592 -9.874 -5.017 1.00 95.50 113 ALA A CA 1
ATOM 881 C C . ALA A 1 113 ? 14.562 -10.597 -5.896 1.00 95.50 113 ALA A C 1
ATOM 883 O O . ALA A 1 113 ? 14.920 -11.170 -6.923 1.00 95.50 113 ALA A O 1
ATOM 884 N N . PHE A 1 114 ? 13.277 -10.503 -5.545 1.00 95.00 114 PHE A N 1
ATOM 885 C CA . PHE A 1 114 ? 12.205 -11.060 -6.365 1.00 95.00 114 PHE A CA 1
ATOM 886 C C . PHE A 1 114 ? 12.075 -10.338 -7.710 1.00 95.00 114 PHE A C 1
ATOM 888 O O . PHE A 1 114 ? 11.941 -10.978 -8.751 1.00 95.00 114 PHE A O 1
ATOM 895 N N . ASP A 1 115 ? 12.183 -9.010 -7.711 1.00 94.50 115 ASP A N 1
ATOM 896 C CA . ASP A 1 115 ? 12.167 -8.222 -8.943 1.00 94.50 115 ASP A CA 1
ATOM 897 C C . ASP A 1 115 ? 13.329 -8.559 -9.889 1.00 94.50 115 ASP A C 1
ATOM 899 O O . ASP A 1 115 ? 13.144 -8.548 -11.107 1.00 94.50 115 ASP A O 1
ATOM 903 N N . ASN A 1 116 ? 14.512 -8.859 -9.352 1.00 95.94 116 ASN A N 1
ATOM 904 C CA . ASN A 1 116 ? 15.656 -9.308 -10.144 1.00 95.94 116 ASN A CA 1
ATOM 905 C C . ASN A 1 116 ? 15.446 -10.725 -10.673 1.00 95.94 116 ASN A C 1
ATOM 907 O O . ASN A 1 116 ? 15.650 -10.956 -11.862 1.00 95.94 116 ASN A O 1
ATOM 911 N N . TRP A 1 117 ? 14.940 -11.633 -9.836 1.00 96.38 117 TRP A N 1
ATOM 912 C CA . TRP A 1 117 ? 14.619 -12.992 -10.261 1.00 96.38 117 TRP A CA 1
ATOM 913 C C . TRP A 1 117 ? 13.639 -13.007 -11.442 1.00 96.38 117 TRP A C 1
ATOM 915 O O . TRP A 1 117 ? 13.851 -13.754 -12.393 1.00 96.38 117 TRP A O 1
ATOM 925 N N . ILE A 1 118 ? 12.621 -12.135 -11.440 1.00 95.06 118 ILE A N 1
ATOM 926 C CA . ILE A 1 118 ? 11.701 -11.984 -12.578 1.00 95.06 118 ILE A CA 1
ATOM 927 C C . ILE A 1 118 ? 12.465 -11.591 -13.846 1.00 95.06 118 ILE A C 1
ATOM 929 O O . ILE A 1 118 ? 12.280 -12.228 -14.868 1.00 95.06 118 ILE A O 1
ATOM 933 N N . LYS A 1 119 ? 13.345 -10.582 -13.800 1.00 92.81 119 LYS A N 1
ATOM 934 C CA . LYS A 1 119 ? 14.099 -10.134 -14.991 1.00 92.81 119 LYS A CA 1
ATOM 935 C C . LYS A 1 119 ? 15.004 -11.218 -15.579 1.00 92.81 119 LYS A C 1
ATOM 937 O O . LYS A 1 119 ? 15.291 -11.187 -16.768 1.00 92.81 119 LYS A O 1
ATOM 942 N N . GLU A 1 120 ? 15.509 -12.109 -14.734 1.00 95.12 120 GLU A N 1
ATOM 943 C CA . GLU A 1 120 ? 16.425 -13.178 -15.135 1.00 95.12 120 GLU A CA 1
ATOM 944 C C . GLU A 1 120 ? 15.695 -14.430 -15.645 1.00 95.12 120 GLU A C 1
ATOM 946 O O . GLU A 1 120 ? 16.273 -15.192 -16.415 1.00 95.12 120 GLU A O 1
ATOM 951 N N . ASN A 1 121 ? 14.447 -14.659 -15.218 1.00 92.38 121 ASN A N 1
ATOM 952 C CA . ASN A 1 121 ? 13.728 -15.924 -15.436 1.00 92.38 121 ASN A CA 1
ATOM 953 C C . ASN A 1 121 ? 12.398 -15.774 -16.196 1.00 92.38 121 ASN A C 1
ATOM 955 O O . ASN A 1 121 ? 11.714 -16.773 -16.422 1.00 92.38 121 ASN A O 1
ATOM 959 N N . CYS A 1 122 ? 11.993 -14.555 -16.549 1.00 86.25 122 CYS A N 1
ATOM 960 C CA . CYS A 1 122 ? 10.764 -14.248 -17.279 1.00 86.25 122 CYS A CA 1
ATOM 961 C C . CYS A 1 122 ? 11.092 -13.332 -18.461 1.00 86.25 122 CYS A C 1
ATOM 963 O O . CYS A 1 122 ? 10.791 -13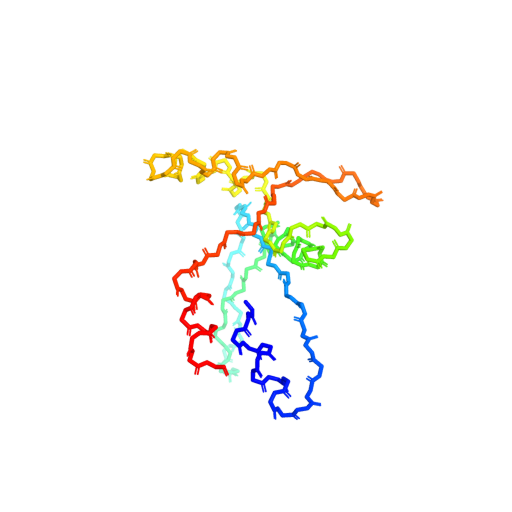.736 -19.608 1.00 86.25 122 CYS A O 1
#

Sequence (122 aa):
MKMFNYRLNHYNYDSIKVGIGLGCSEELVVKAGQVGSGINDKIWIGKAVVDASHLSDKANRNGLSPILMSNLVFSNIEDLLIQENKSYADWIALESSKFDLEKFYGCDIVNIAFDNWIKENC

Nearest PDB structures (foldseek):
  7xms-assembly1_R  TM=3.526E-01  e=3.608E+00  Homo sapiens
  8s0e-assembly1_G  TM=3.164E-01  e=3.837E+00  Homo sapiens
  6wxp-assembly2_C  TM=2.378E-01  e=7.551E+00  synthetic construct
  6q2d-assembly1_F  TM=2.532E-01  e=9.659E+00  Methanobrevibacter smithii

Radius of gyration: 18.22 Å; Cα contacts (8 Å, |Δi|>4): 192; chains: 1; bounding box: 48×39×42 Å

Secondary structure (DSSP, 8-state):
-HHHHHHHHHTTPPP----EEE----EEEEEE--TTS---EEEEEEHHHHHHHHHHHHTTSTT--SEEE-HHHHHHHHHHHHHH-TTHHHHSEEEE-TTT--EEEEE----HHHHHHHHHH-